Protein AF-A0A660RTI9-F1 (afdb_monomer)

Sequence (142 aa):
MNNSKIAIIDGGRLEVNRAFLPLLESNGLATFKALMSHPGHAVAKCAIKERNTVRLDLETESGEKRAFFLKRYTLPKIRERLKAYLRLRRPAPGARQEWHAMWIFLQLGLPGPVPVAWGQDGESSLVLSEGVSHVMRLSEWA

Nearest PDB structures (foldseek):
  4f99-assembly1_A  TM=5.550E-01  e=6.834E-02  Homo sapiens
  4f9a-assembly1_A  TM=5.330E-01  e=8.644E-02  Homo sapiens
  4f9b-assembly1_A  TM=5.767E-01  e=1.749E-01  Homo sapiens
  9c1r-assembly1_A  TM=5.008E-01  e=5.337E-01  Homo sapiens
  9bhj-assembly1_A  TM=4.133E-01  e=1.855E-01  Homo sapiens

Secondary structure (DSSP, 8-state):
--GGGEEEEGGGTEEEEGGGHHHHHHTT--SHHHHHH---SEEEEEEETTEEEEEEEEEPTTS-EEEEEEEEEEPPPHHHHHHHHHTTPPPPPPHHHHHHHHHHHHHTT---PEEEEEEEETTEEEEEEEPPTT---GGG--

Solvent-accessible surface area (backbone atoms only — not comparable to full-atom values): 8158 Å² total; per-residue (Å²): 135,70,68,91,50,50,39,74,37,66,93,70,30,24,42,28,26,51,92,46,44,66,53,27,49,77,69,64,43,65,35,58,65,45,57,71,67,53,84,59,81,43,74,78,44,75,86,44,102,43,36,42,32,32,35,38,74,47,66,43,98,86,69,49,74,44,52,27,41,38,39,38,38,41,63,70,58,71,71,55,49,53,51,30,56,77,62,75,43,78,76,78,87,55,42,65,60,55,49,51,48,27,49,51,31,59,74,70,72,44,94,68,53,46,62,37,34,36,32,49,58,93,65,34,30,28,27,32,27,41,53,72,91,88,65,82,52,74,93,72,60,126

Structure (mmCIF, N/CA/C/O backbone):
data_AF-A0A660RTI9-F1
#
_entry.id   AF-A0A660RTI9-F1
#
loop_
_atom_site.group_PDB
_atom_site.id
_atom_site.type_symbol
_atom_site.label_atom_id
_atom_site.label_alt_id
_atom_site.label_comp_id
_atom_site.label_asym_id
_atom_site.label_entity_id
_atom_site.label_seq_id
_atom_site.pdbx_PDB_ins_code
_atom_site.Cartn_x
_atom_site.Cartn_y
_atom_site.Cartn_z
_atom_site.occupancy
_atom_site.B_iso_or_equiv
_atom_site.auth_seq_id
_atom_site.auth_comp_id
_atom_site.auth_asym_id
_atom_site.auth_atom_id
_atom_site.pdbx_PDB_model_num
ATOM 1 N N . MET A 1 1 ? -12.437 -8.808 -9.231 1.00 56.12 1 MET A N 1
ATOM 2 C CA . MET A 1 1 ? -11.193 -9.035 -8.458 1.00 56.12 1 MET A CA 1
ATOM 3 C C . MET A 1 1 ? -10.953 -10.529 -8.370 1.00 56.12 1 MET A C 1
ATOM 5 O O . MET A 1 1 ? -11.891 -11.252 -8.068 1.00 56.12 1 MET A O 1
ATOM 9 N N . ASN A 1 2 ? -9.745 -10.995 -8.688 1.00 57.62 2 ASN A N 1
ATOM 10 C CA . ASN A 1 2 ? -9.424 -12.419 -8.616 1.00 57.62 2 ASN A CA 1
ATOM 11 C C . ASN A 1 2 ? -8.855 -12.717 -7.217 1.00 57.62 2 ASN A C 1
ATOM 13 O O . ASN A 1 2 ? -7.698 -12.388 -6.955 1.00 57.62 2 ASN A O 1
ATOM 17 N N . ASN A 1 3 ? -9.662 -13.282 -6.3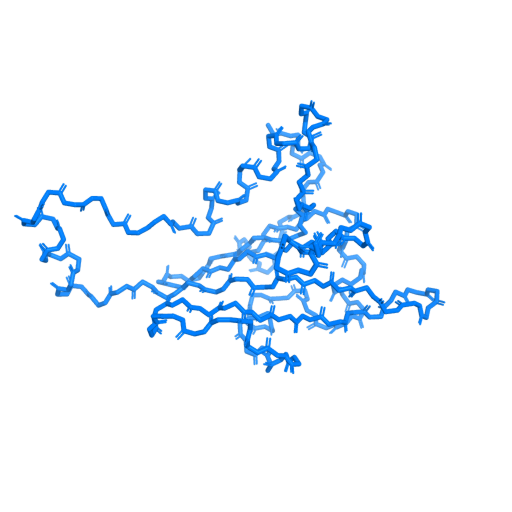10 1.00 64.31 3 ASN A N 1
ATOM 18 C CA . ASN A 1 3 ? -9.273 -13.495 -4.903 1.00 64.31 3 ASN A CA 1
ATOM 19 C C . ASN A 1 3 ? -7.996 -14.335 -4.742 1.00 64.31 3 ASN A C 1
ATOM 21 O O . ASN A 1 3 ? -7.277 -14.178 -3.762 1.00 64.31 3 ASN A O 1
ATOM 25 N N . SER A 1 4 ? -7.654 -15.167 -5.727 1.00 75.00 4 SER A N 1
ATOM 26 C CA . SER A 1 4 ? -6.436 -15.984 -5.720 1.00 75.00 4 SER A CA 1
ATOM 27 C C . SER A 1 4 ? -5.136 -15.174 -5.756 1.00 75.00 4 SER A C 1
ATOM 29 O O . SER A 1 4 ? -4.083 -15.724 -5.457 1.00 75.00 4 SER A O 1
ATOM 31 N N . LYS A 1 5 ? -5.183 -13.885 -6.124 1.00 85.19 5 LYS A N 1
ATOM 32 C CA . LYS A 1 5 ? -4.009 -12.992 -6.166 1.00 85.19 5 LYS A CA 1
ATOM 33 C C . LYS A 1 5 ? -3.841 -12.147 -4.900 1.00 85.19 5 LYS A C 1
ATOM 35 O O . LYS A 1 5 ? -2.831 -11.462 -4.768 1.00 85.19 5 LYS A O 1
ATOM 40 N N . ILE A 1 6 ? -4.798 -12.200 -3.973 1.00 90.12 6 ILE A N 1
ATOM 41 C CA . ILE A 1 6 ? -4.788 -11.412 -2.738 1.00 90.12 6 ILE A CA 1
ATOM 42 C C . ILE A 1 6 ? -4.551 -12.357 -1.551 1.00 90.12 6 ILE A C 1
ATOM 44 O O . ILE A 1 6 ? -5.129 -13.444 -1.465 1.00 90.12 6 ILE A O 1
ATOM 48 N N . ALA A 1 7 ? -3.637 -11.985 -0.663 1.00 91.12 7 ALA A N 1
ATOM 49 C CA . ALA A 1 7 ? -3.449 -12.588 0.649 1.00 91.12 7 ALA A CA 1
ATOM 50 C C . ALA A 1 7 ? -4.051 -11.657 1.699 1.00 91.12 7 ALA A C 1
ATOM 52 O O . ALA A 1 7 ? -3.822 -10.452 1.662 1.00 91.12 7 ALA A O 1
ATOM 53 N N . ILE A 1 8 ? -4.815 -12.221 2.626 1.00 92.06 8 ILE A N 1
ATOM 54 C CA . ILE A 1 8 ? -5.352 -11.492 3.772 1.00 92.06 8 ILE A CA 1
ATOM 55 C C . ILE A 1 8 ? -4.490 -11.877 4.971 1.00 92.06 8 ILE A C 1
ATOM 57 O O . ILE A 1 8 ? -4.407 -13.057 5.305 1.00 92.06 8 ILE A O 1
ATOM 61 N N . ILE A 1 9 ? -3.835 -10.896 5.585 1.00 92.12 9 ILE A N 1
ATOM 62 C CA . ILE A 1 9 ? -2.900 -11.090 6.698 1.00 92.12 9 ILE A CA 1
ATOM 63 C C . ILE A 1 9 ? -3.226 -10.138 7.857 1.00 92.12 9 ILE A C 1
ATOM 65 O O . ILE A 1 9 ? -4.203 -9.386 7.809 1.00 92.12 9 ILE A O 1
ATOM 69 N N . ASP A 1 10 ? -2.435 -10.210 8.932 1.00 90.31 10 ASP A N 1
ATOM 70 C CA . ASP A 1 10 ? -2.578 -9.363 10.126 1.00 90.31 10 ASP A CA 1
ATOM 71 C C . ASP A 1 10 ? -4.001 -9.394 10.727 1.00 90.31 10 ASP A C 1
ATOM 73 O O . ASP A 1 10 ? -4.588 -8.370 11.076 1.00 90.31 10 ASP A O 1
ATOM 77 N N . GLY A 1 11 ? -4.603 -10.588 10.782 1.00 87.38 11 GLY A N 1
ATOM 78 C CA . GLY A 1 11 ? -5.950 -10.788 11.329 1.00 87.38 11 GLY A CA 1
ATOM 79 C C . GLY A 1 11 ? -7.076 -10.162 10.498 1.00 87.38 11 GLY A C 1
ATOM 80 O O . GLY A 1 11 ? -8.127 -9.848 11.048 1.00 87.38 11 GLY A O 1
ATOM 81 N N . GLY A 1 12 ? -6.867 -9.944 9.194 1.00 88.31 12 GLY A N 1
ATOM 82 C CA . GLY A 1 12 ? -7.867 -9.332 8.310 1.00 88.31 12 GLY A CA 1
ATOM 83 C C . GLY A 1 12 ? -7.726 -7.821 8.143 1.00 88.31 12 GLY A C 1
ATOM 84 O O . GLY A 1 12 ? -8.494 -7.221 7.395 1.00 88.31 12 GLY A O 1
ATOM 85 N N . ARG A 1 13 ? -6.741 -7.201 8.803 1.00 89.94 13 ARG A N 1
ATOM 86 C CA . ARG A 1 13 ? -6.478 -5.757 8.708 1.00 89.94 13 ARG A CA 1
ATOM 87 C C . ARG A 1 13 ? -5.714 -5.355 7.453 1.00 89.94 13 ARG A C 1
ATOM 89 O O . ARG A 1 13 ? -5.671 -4.167 7.131 1.00 89.94 13 ARG A O 1
ATOM 96 N N . LEU A 1 14 ? -5.088 -6.314 6.769 1.00 92.06 14 LEU A N 1
ATOM 97 C CA . LEU A 1 14 ? -4.234 -6.057 5.618 1.00 92.06 14 LEU A CA 1
ATOM 98 C C . LEU A 1 14 ? -4.532 -7.048 4.486 1.00 92.06 14 LEU A C 1
ATOM 100 O O . LEU A 1 14 ? -4.443 -8.262 4.656 1.00 92.06 14 LEU A O 1
ATOM 104 N N . GLU A 1 15 ? -4.863 -6.515 3.316 1.00 93.44 15 GLU A N 1
ATOM 105 C CA . GLU A 1 15 ? -4.919 -7.227 2.045 1.00 93.44 15 GLU A CA 1
ATOM 106 C C . GLU A 1 15 ? -3.651 -6.916 1.250 1.00 93.44 15 GLU A C 1
ATOM 108 O O . GLU A 1 15 ? -3.325 -5.757 0.999 1.00 93.44 15 GLU A O 1
ATOM 113 N N . VAL A 1 16 ? -2.934 -7.944 0.822 1.00 92.69 16 VAL A N 1
ATOM 114 C CA . VAL A 1 16 ? -1.659 -7.824 0.116 1.00 92.69 16 VAL A CA 1
ATOM 115 C C . VAL A 1 16 ? -1.756 -8.542 -1.218 1.00 92.69 16 VAL A C 1
ATOM 117 O O . VAL A 1 16 ? -2.310 -9.635 -1.320 1.00 92.69 16 VAL A O 1
ATOM 120 N N . ASN A 1 17 ? -1.203 -7.949 -2.268 1.00 91.81 17 ASN A N 1
ATOM 121 C CA . ASN A 1 17 ? -0.974 -8.652 -3.518 1.00 91.81 17 ASN A CA 1
ATOM 122 C C . ASN A 1 17 ? 0.087 -9.734 -3.276 1.00 91.81 17 ASN A C 1
ATOM 124 O O . ASN A 1 17 ? 1.227 -9.417 -2.944 1.00 91.81 17 ASN A O 1
ATOM 128 N N . ARG A 1 18 ? -0.284 -11.009 -3.450 1.00 90.62 18 ARG A N 1
ATOM 129 C CA . ARG A 1 18 ? 0.553 -12.173 -3.105 1.00 90.62 18 ARG A CA 1
ATOM 130 C C . ARG A 1 18 ? 1.959 -12.110 -3.693 1.00 90.62 18 ARG A C 1
ATOM 132 O O . ARG A 1 18 ? 2.891 -12.564 -3.045 1.00 90.62 18 ARG A O 1
ATOM 139 N N . ALA A 1 19 ? 2.112 -11.520 -4.878 1.00 88.94 19 ALA A N 1
ATOM 140 C CA . ALA A 1 19 ? 3.410 -11.363 -5.531 1.00 88.94 19 ALA A CA 1
ATOM 141 C C . ALA A 1 19 ? 4.405 -10.506 -4.723 1.00 88.94 19 ALA A C 1
ATOM 143 O O . ALA A 1 19 ? 5.609 -10.683 -4.852 1.00 88.94 19 ALA A O 1
ATOM 144 N N . PHE A 1 20 ? 3.908 -9.598 -3.881 1.00 89.25 20 PHE A N 1
ATOM 145 C CA . PHE A 1 20 ? 4.712 -8.691 -3.061 1.00 89.25 20 PHE A CA 1
ATOM 146 C C . PHE A 1 20 ? 4.744 -9.085 -1.582 1.00 89.25 20 PHE A C 1
ATOM 148 O O . PHE A 1 20 ? 5.384 -8.399 -0.789 1.00 89.25 20 PHE A O 1
ATOM 155 N N . LEU A 1 21 ? 4.067 -10.169 -1.189 1.00 90.00 21 LEU A N 1
ATOM 156 C CA . LEU A 1 21 ? 4.068 -10.617 0.202 1.00 90.00 21 LEU A CA 1
ATOM 157 C C . LEU A 1 21 ? 5.488 -10.945 0.709 1.00 90.00 21 LEU A C 1
ATOM 159 O O . LEU A 1 21 ? 5.850 -10.379 1.739 1.00 90.00 21 LEU A O 1
ATOM 163 N N . PRO A 1 22 ? 6.329 -11.712 -0.021 1.00 90.44 22 PRO A N 1
ATOM 164 C CA . PRO A 1 22 ? 7.696 -11.996 0.429 1.00 90.44 22 PRO A CA 1
ATOM 165 C C . PRO A 1 22 ? 8.538 -10.726 0.607 1.00 90.44 22 PRO A C 1
ATOM 167 O O . PRO A 1 22 ? 9.286 -10.601 1.571 1.00 90.44 22 PRO A O 1
ATOM 170 N N . LEU A 1 23 ? 8.358 -9.740 -0.281 1.00 89.50 23 LEU A N 1
ATOM 171 C CA . LEU A 1 23 ? 9.034 -8.444 -0.198 1.00 89.50 23 LEU A CA 1
ATOM 172 C C . LEU A 1 23 ? 8.629 -7.667 1.065 1.00 89.50 23 LEU A C 1
ATOM 174 O O . LEU A 1 23 ? 9.468 -7.049 1.718 1.00 89.50 23 LEU A O 1
ATOM 178 N N . LEU A 1 24 ? 7.340 -7.671 1.412 1.00 89.00 24 LEU A N 1
ATOM 179 C CA . LEU A 1 24 ? 6.869 -7.010 2.629 1.00 89.00 24 LEU A CA 1
ATOM 180 C C . LEU A 1 24 ? 7.336 -7.742 3.887 1.00 89.00 24 LEU A C 1
ATOM 182 O O . LEU A 1 24 ? 7.653 -7.085 4.875 1.00 89.00 24 LEU A O 1
ATOM 186 N N . GLU A 1 25 ? 7.395 -9.071 3.865 1.00 90.44 25 GLU A N 1
ATOM 187 C CA . GLU A 1 25 ? 7.894 -9.875 4.982 1.00 90.44 25 GLU A CA 1
ATOM 188 C C . GLU A 1 25 ? 9.389 -9.640 5.220 1.00 90.44 25 GLU A C 1
ATOM 190 O O . GLU A 1 25 ? 9.777 -9.340 6.350 1.00 90.44 25 GLU A O 1
ATOM 195 N N . SER A 1 26 ? 10.211 -9.666 4.165 1.00 88.75 26 SER A N 1
ATOM 196 C CA . SER A 1 26 ? 11.661 -9.443 4.263 1.00 88.75 26 SER A CA 1
ATOM 197 C C . SER A 1 26 ? 12.023 -8.041 4.760 1.00 88.75 26 SER A C 1
ATOM 199 O O . SER A 1 26 ? 13.009 -7.870 5.471 1.00 88.75 26 SER A O 1
ATOM 201 N N . ASN A 1 27 ? 11.191 -7.042 4.451 1.00 87.19 27 ASN A N 1
ATOM 202 C CA . ASN A 1 27 ? 11.363 -5.664 4.908 1.00 87.19 27 ASN A CA 1
ATOM 203 C C . ASN A 1 27 ? 10.652 -5.377 6.255 1.00 87.19 27 ASN A C 1
ATOM 205 O O . ASN A 1 27 ? 10.643 -4.235 6.711 1.00 87.19 27 ASN A O 1
ATOM 209 N N . GLY A 1 28 ? 10.027 -6.374 6.902 1.00 88.12 28 GLY A N 1
ATOM 210 C CA . GLY A 1 28 ? 9.329 -6.200 8.187 1.00 88.12 28 GLY A CA 1
ATOM 211 C C . GLY A 1 28 ? 8.045 -5.357 8.111 1.00 88.12 28 GLY A C 1
ATOM 212 O O . GLY A 1 28 ? 7.587 -4.807 9.113 1.00 88.12 28 GLY A O 1
ATOM 213 N N . LEU A 1 29 ? 7.450 -5.244 6.922 1.00 89.62 29 LEU A N 1
ATOM 214 C CA . LEU A 1 29 ? 6.280 -4.418 6.600 1.00 89.62 29 LEU A CA 1
ATOM 215 C C . LEU A 1 29 ? 4.982 -5.221 6.427 1.00 89.62 29 LEU A C 1
ATOM 217 O O . LEU A 1 29 ? 3.965 -4.670 6.011 1.00 89.62 29 LEU A O 1
ATOM 221 N N . ALA A 1 30 ? 4.974 -6.506 6.778 1.00 90.44 30 ALA A N 1
ATOM 222 C CA . ALA A 1 30 ? 3.813 -7.392 6.641 1.00 90.44 30 ALA A CA 1
ATOM 223 C C . ALA A 1 30 ? 2.696 -7.166 7.690 1.00 90.44 30 ALA A C 1
ATOM 225 O O . ALA A 1 30 ? 1.825 -8.015 7.869 1.00 90.44 30 ALA A O 1
ATOM 226 N N . THR A 1 31 ? 2.692 -6.032 8.400 1.00 89.88 31 THR A N 1
ATOM 227 C CA . THR A 1 31 ? 1.640 -5.684 9.373 1.00 89.88 31 THR A CA 1
ATOM 228 C C . THR A 1 31 ? 1.121 -4.274 9.143 1.00 89.88 31 THR A C 1
ATOM 230 O O . THR A 1 31 ? 1.865 -3.375 8.735 1.00 89.88 31 THR A O 1
ATOM 233 N N . PHE A 1 32 ? -0.158 -4.048 9.457 1.00 88.69 32 PHE A N 1
ATOM 234 C CA . PHE A 1 32 ? -0.769 -2.728 9.322 1.00 88.69 32 PHE A CA 1
ATOM 235 C C . PHE A 1 32 ? -0.028 -1.683 10.165 1.00 88.69 32 PHE A C 1
ATOM 237 O O . PHE A 1 32 ? 0.270 -0.583 9.695 1.00 88.69 32 PHE A O 1
ATOM 244 N N . LYS A 1 33 ? 0.333 -2.047 11.402 1.00 87.56 33 LYS A N 1
ATOM 245 C CA . LYS A 1 33 ? 1.063 -1.169 12.322 1.00 87.56 33 LYS A CA 1
ATOM 246 C C . LYS A 1 33 ? 2.443 -0.794 11.782 1.00 87.56 33 LYS A C 1
ATOM 248 O O . LYS A 1 33 ? 2.789 0.384 11.825 1.00 87.56 33 LYS A O 1
ATOM 253 N N . ALA A 1 34 ? 3.205 -1.752 11.245 1.00 87.62 34 ALA A N 1
ATOM 254 C CA . ALA A 1 34 ? 4.515 -1.467 10.660 1.00 87.62 34 ALA A CA 1
ATOM 255 C C . ALA A 1 34 ? 4.396 -0.472 9.498 1.00 87.62 34 ALA A C 1
ATOM 257 O O . ALA A 1 34 ? 5.096 0.539 9.480 1.00 87.62 34 ALA A O 1
ATOM 258 N N . LEU A 1 35 ? 3.438 -0.687 8.591 1.00 86.88 35 LEU A N 1
ATOM 259 C CA . LEU A 1 35 ? 3.184 0.230 7.479 1.00 86.88 35 LEU A CA 1
ATOM 260 C C . LEU A 1 35 ? 2.733 1.615 7.957 1.00 86.88 35 LEU A C 1
ATOM 262 O O . LEU A 1 35 ? 3.216 2.618 7.436 1.00 86.88 35 LEU A O 1
ATOM 266 N N . MET A 1 36 ? 1.851 1.712 8.952 1.00 83.56 36 MET A N 1
ATOM 267 C CA . MET A 1 36 ? 1.387 3.000 9.486 1.00 83.56 36 MET A CA 1
ATOM 268 C C . MET A 1 36 ? 2.475 3.785 10.218 1.00 83.56 36 MET A C 1
ATOM 270 O O . MET A 1 36 ? 2.536 5.007 10.082 1.00 83.56 36 MET A O 1
ATOM 274 N N . SER A 1 37 ? 3.321 3.106 10.991 1.00 83.19 37 SER A N 1
ATOM 275 C CA . SER A 1 37 ? 4.369 3.737 11.796 1.00 83.19 37 SER A CA 1
ATOM 276 C C . SER A 1 37 ? 5.666 3.979 11.028 1.00 83.19 37 SER A C 1
ATOM 278 O O . SER A 1 37 ? 6.532 4.685 11.537 1.00 83.19 37 SER A O 1
ATOM 280 N N . HIS A 1 38 ? 5.814 3.437 9.814 1.00 81.44 38 HIS A N 1
ATOM 281 C CA . HIS A 1 38 ? 7.054 3.576 9.059 1.00 81.44 38 HIS A CA 1
ATOM 282 C C . HIS A 1 38 ? 7.398 5.062 8.814 1.00 81.44 38 HIS A C 1
ATOM 284 O O . HIS A 1 38 ? 6.557 5.804 8.293 1.00 81.44 38 HIS A O 1
ATOM 290 N N . PRO A 1 39 ? 8.608 5.536 9.147 1.00 68.00 39 PRO A N 1
ATOM 291 C CA . PRO A 1 39 ? 8.963 6.944 8.963 1.00 68.00 39 PRO A CA 1
ATOM 292 C C . PRO A 1 39 ? 9.032 7.320 7.474 1.00 68.00 39 PRO A C 1
ATOM 294 O O . PRO A 1 39 ? 8.554 8.380 7.077 1.00 68.00 39 PRO A O 1
ATOM 297 N N . GLY A 1 40 ? 9.532 6.396 6.644 1.00 66.06 40 GLY A N 1
ATOM 298 C CA . GLY A 1 40 ? 9.770 6.588 5.212 1.00 66.06 40 GLY A CA 1
ATOM 299 C C . GLY A 1 40 ? 10.813 7.661 4.907 1.00 66.06 40 GLY A C 1
ATOM 300 O O . GLY A 1 40 ? 11.300 8.342 5.804 1.00 66.06 40 GLY A O 1
ATOM 301 N N . HIS A 1 41 ? 11.185 7.786 3.632 1.00 58.69 41 HIS A N 1
ATOM 302 C CA . HIS A 1 41 ? 12.324 8.624 3.235 1.00 58.69 41 HIS A CA 1
ATOM 303 C C . HIS A 1 41 ? 11.930 10.041 2.805 1.00 58.69 41 HIS A C 1
ATOM 305 O O . HIS A 1 41 ? 12.726 10.964 2.940 1.00 58.69 41 HIS A O 1
ATOM 311 N N . ALA A 1 42 ? 10.703 10.242 2.315 1.00 52.41 42 ALA A N 1
ATOM 312 C CA . ALA A 1 42 ? 10.223 11.561 1.911 1.00 52.41 42 ALA A CA 1
ATOM 313 C C . ALA A 1 42 ? 8.695 11.656 1.999 1.00 52.41 42 ALA A C 1
ATOM 315 O O . ALA A 1 42 ? 7.969 10.840 1.419 1.00 52.41 42 ALA A O 1
ATOM 316 N N . VAL A 1 43 ? 8.203 12.686 2.691 1.00 53.78 43 VAL A N 1
ATOM 317 C CA . VAL A 1 43 ? 6.798 13.102 2.633 1.00 53.78 43 VAL A CA 1
ATOM 318 C C . VAL A 1 43 ? 6.580 13.750 1.269 1.00 53.78 43 VAL A C 1
ATOM 320 O O . VAL A 1 43 ? 6.977 14.888 1.043 1.00 53.78 43 VAL A O 1
ATOM 323 N N . ALA A 1 44 ? 5.967 13.021 0.337 1.00 51.44 44 ALA A N 1
ATOM 324 C CA . ALA A 1 44 ? 5.726 13.523 -1.011 1.00 51.44 44 ALA A CA 1
ATOM 325 C C . ALA A 1 44 ? 4.771 14.728 -0.987 1.00 51.44 44 ALA A C 1
ATOM 327 O O . ALA A 1 44 ? 4.986 15.684 -1.727 1.00 51.44 44 ALA A O 1
ATOM 328 N N . LYS A 1 45 ? 3.735 14.682 -0.129 1.00 49.34 45 LYS A N 1
ATOM 329 C CA . LYS A 1 45 ? 2.786 15.773 0.163 1.00 49.34 45 LYS A CA 1
ATOM 330 C C . LYS A 1 45 ? 2.109 15.541 1.525 1.00 49.34 45 LYS A C 1
ATOM 332 O O . LYS A 1 45 ? 1.420 14.537 1.696 1.00 49.34 45 LYS A O 1
ATOM 337 N N . CYS A 1 46 ? 2.218 16.504 2.441 1.00 53.69 46 CYS A N 1
ATOM 338 C CA . CYS A 1 46 ? 1.341 16.652 3.614 1.00 53.69 46 CYS A CA 1
ATOM 339 C C . CYS A 1 46 ? 0.346 17.787 3.336 1.00 53.69 46 CYS A C 1
ATOM 341 O O . CYS A 1 46 ? 0.401 18.851 3.943 1.00 53.69 46 CYS A O 1
ATOM 343 N N . ALA A 1 47 ? -0.520 17.598 2.337 1.00 45.75 47 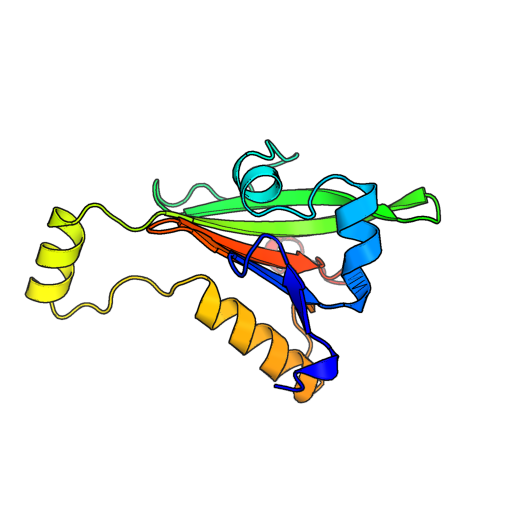ALA A N 1
ATOM 344 C CA . ALA A 1 47 ? -1.454 18.646 1.921 1.00 45.75 47 ALA A CA 1
ATOM 345 C C . ALA A 1 47 ? -2.582 18.881 2.950 1.00 45.75 47 ALA A C 1
ATOM 347 O O . ALA A 1 47 ? -3.166 19.958 2.975 1.00 45.75 47 ALA A O 1
ATOM 348 N N . ILE A 1 48 ? -2.903 17.880 3.785 1.00 53.91 48 ILE A N 1
ATOM 349 C CA . ILE A 1 48 ? -3.972 17.918 4.796 1.00 53.91 48 ILE A CA 1
ATOM 350 C C . ILE A 1 48 ? -3.513 17.077 6.000 1.00 53.91 48 ILE A C 1
ATOM 352 O O . ILE A 1 48 ? -2.931 16.014 5.797 1.00 53.91 48 ILE A O 1
ATOM 356 N N . LYS A 1 49 ? -3.792 17.500 7.247 1.00 55.06 49 LYS A N 1
ATOM 357 C CA . LYS A 1 49 ? -3.442 16.748 8.484 1.00 55.06 49 LYS A CA 1
ATOM 358 C C . LYS A 1 49 ? -3.925 15.287 8.488 1.00 55.06 49 LYS A C 1
ATOM 360 O O . LYS A 1 49 ? -3.383 14.466 9.216 1.00 55.06 49 LYS A O 1
ATOM 365 N N . GLU A 1 50 ? -4.937 14.987 7.685 1.00 61.56 50 GLU A N 1
ATOM 366 C CA . GLU A 1 50 ? -5.658 13.713 7.622 1.00 61.56 50 GLU A CA 1
ATOM 367 C C . GLU A 1 50 ? -5.154 12.780 6.509 1.00 61.56 50 GLU A C 1
ATOM 369 O O . GLU A 1 50 ? -5.613 11.645 6.401 1.00 61.56 50 GLU A O 1
ATOM 374 N N . ARG A 1 51 ? -4.211 13.231 5.666 1.00 68.06 51 ARG A N 1
ATOM 375 C CA . ARG A 1 51 ? -3.659 12.430 4.566 1.00 68.06 51 ARG A CA 1
ATOM 376 C C . ARG A 1 51 ? -2.163 12.662 4.409 1.00 68.06 51 ARG A C 1
ATOM 378 O O . ARG A 1 51 ? -1.729 13.775 4.122 1.00 68.06 51 ARG A O 1
ATOM 385 N N . ASN A 1 52 ? -1.388 11.587 4.496 1.00 72.31 52 ASN A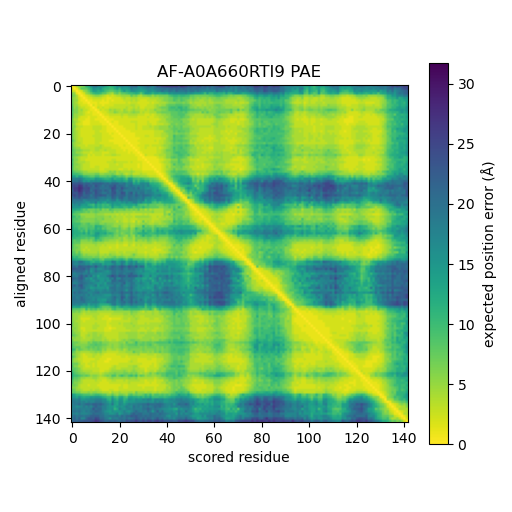 N 1
ATOM 386 C CA . ASN A 1 52 ? 0.058 11.619 4.288 1.00 72.31 52 ASN A CA 1
ATOM 387 C C . ASN A 1 52 ? 0.438 10.648 3.165 1.00 72.31 52 ASN A C 1
ATOM 389 O O . ASN A 1 52 ? -0.010 9.505 3.161 1.00 72.31 52 ASN A O 1
ATOM 393 N N . THR A 1 53 ? 1.238 11.102 2.200 1.00 79.50 53 THR A N 1
ATOM 394 C CA . THR A 1 53 ? 1.852 10.223 1.195 1.00 79.50 53 THR A CA 1
ATOM 395 C C . THR A 1 53 ? 3.352 10.162 1.422 1.00 79.50 53 THR A C 1
ATOM 397 O O . THR A 1 53 ? 4.035 11.182 1.343 1.00 79.50 53 THR A O 1
ATOM 400 N N . VAL A 1 54 ? 3.85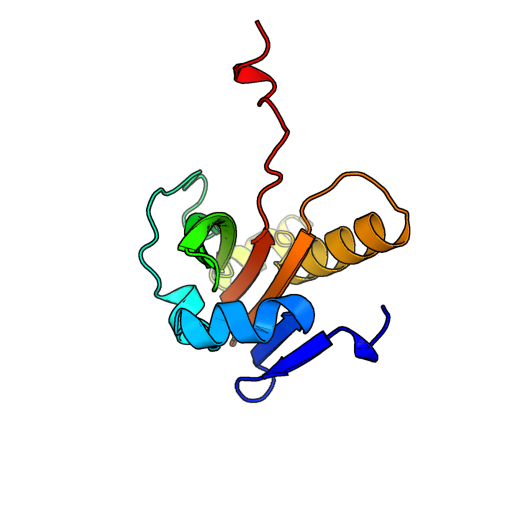5 8.958 1.654 1.00 82.06 54 VAL A N 1
ATOM 401 C CA . VAL A 1 54 ? 5.241 8.658 1.991 1.00 82.06 54 VAL A CA 1
ATOM 402 C C . VAL A 1 54 ? 5.838 7.781 0.897 1.00 82.06 54 VAL A C 1
ATOM 404 O O . VAL A 1 54 ? 5.203 6.826 0.453 1.00 82.06 54 VAL A O 1
ATOM 407 N N . ARG A 1 55 ? 7.060 8.091 0.462 1.00 83.12 55 ARG A N 1
ATOM 408 C CA . ARG A 1 55 ? 7.840 7.198 -0.402 1.00 83.12 55 ARG A CA 1
ATOM 409 C C . ARG A 1 55 ? 8.667 6.230 0.449 1.00 83.12 55 ARG A C 1
ATOM 411 O O . ARG A 1 55 ? 9.348 6.655 1.385 1.00 83.12 55 ARG A O 1
ATOM 418 N N . LEU A 1 56 ? 8.583 4.948 0.117 1.00 83.50 56 LEU A N 1
ATOM 419 C CA . LEU A 1 56 ? 9.361 3.854 0.687 1.00 83.50 56 LEU A CA 1
ATOM 420 C C . LEU A 1 56 ? 10.255 3.305 -0.417 1.00 83.50 56 LEU A C 1
ATOM 422 O O . LEU A 1 56 ? 9.743 2.969 -1.476 1.00 83.50 56 LEU A O 1
ATOM 426 N N . ASP A 1 57 ? 11.555 3.204 -0.195 1.00 84.44 57 ASP A N 1
ATOM 427 C CA . ASP A 1 57 ? 12.430 2.492 -1.121 1.00 84.44 57 ASP A CA 1
ATOM 428 C C . ASP A 1 57 ? 12.716 1.128 -0.478 1.00 84.44 57 ASP A C 1
ATOM 430 O O . ASP A 1 57 ? 13.389 1.066 0.549 1.00 84.44 57 ASP A O 1
ATOM 434 N N . LEU A 1 58 ? 12.109 0.062 -1.011 1.00 83.62 58 LEU A N 1
ATOM 435 C CA . LEU A 1 58 ? 12.248 -1.299 -0.480 1.00 83.62 58 LEU A CA 1
ATOM 436 C C . LEU A 1 58 ? 13.318 -2.050 -1.256 1.00 83.62 58 LEU A C 1
ATOM 438 O O . LEU A 1 58 ? 13.404 -1.931 -2.481 1.00 83.62 58 LEU A O 1
ATOM 442 N N . GLU A 1 59 ? 14.107 -2.838 -0.536 1.00 83.31 59 GLU A N 1
ATOM 443 C CA . GLU A 1 59 ? 15.131 -3.686 -1.129 1.00 83.31 59 GLU A CA 1
ATOM 444 C C . GLU A 1 59 ? 14.510 -5.015 -1.562 1.00 83.31 59 GLU A C 1
ATOM 446 O O . GLU A 1 59 ? 13.805 -5.675 -0.794 1.00 83.31 59 GLU A O 1
ATOM 451 N N . THR A 1 60 ? 14.729 -5.367 -2.826 1.00 81.12 60 THR A N 1
ATOM 452 C CA . THR A 1 60 ? 14.348 -6.666 -3.389 1.00 81.12 60 THR A CA 1
ATOM 453 C C . THR A 1 60 ? 15.390 -7.727 -3.045 1.00 81.12 60 THR A C 1
ATOM 455 O O . THR A 1 60 ? 16.520 -7.400 -2.700 1.00 81.12 60 THR A O 1
ATOM 458 N N . GLU A 1 61 ? 15.047 -9.009 -3.193 1.00 73.62 61 GLU A N 1
ATOM 459 C CA . GLU A 1 61 ? 15.989 -10.121 -2.962 1.00 73.62 61 GLU A CA 1
ATOM 460 C C . GLU A 1 61 ? 17.254 -10.033 -3.838 1.00 73.62 61 GLU A C 1
ATOM 462 O O . GLU A 1 61 ? 18.313 -10.515 -3.450 1.00 73.62 61 GLU A O 1
ATOM 467 N N . SER A 1 62 ? 17.166 -9.361 -4.991 1.00 72.56 62 SER A N 1
ATOM 468 C CA . SER A 1 62 ? 18.293 -9.096 -5.894 1.00 72.56 62 SER A CA 1
ATOM 469 C C . SER A 1 62 ? 19.177 -7.914 -5.462 1.00 72.56 62 SER A C 1
ATOM 471 O O . SER A 1 62 ? 20.119 -7.573 -6.174 1.00 72.56 62 SER A O 1
ATOM 473 N N . GLY A 1 63 ? 18.864 -7.241 -4.349 1.00 74.25 63 GLY A N 1
ATOM 474 C CA . GLY A 1 63 ? 19.563 -6.043 -3.867 1.00 74.25 63 GLY A CA 1
ATOM 475 C C . GLY A 1 63 ? 19.165 -4.740 -4.576 1.00 74.25 63 GLY A C 1
ATOM 476 O O . GLY A 1 63 ? 19.687 -3.671 -4.259 1.00 74.25 63 GLY A O 1
ATOM 477 N N . GLU A 1 64 ? 18.228 -4.783 -5.531 1.00 80.56 64 GLU A N 1
ATOM 478 C CA . GLU A 1 64 ? 17.719 -3.576 -6.188 1.00 80.56 64 GLU A CA 1
ATOM 479 C C . GLU A 1 64 ? 16.716 -2.852 -5.287 1.00 80.56 64 GLU A C 1
ATOM 481 O O . GLU A 1 64 ? 15.801 -3.473 -4.734 1.00 80.56 64 GLU A O 1
ATOM 486 N N . LYS A 1 65 ? 16.837 -1.522 -5.196 1.00 80.38 65 LYS A N 1
ATOM 487 C CA . LYS A 1 65 ? 15.880 -0.674 -4.478 1.00 80.38 65 LYS A CA 1
ATOM 488 C C . LYS A 1 65 ? 14.749 -0.251 -5.402 1.00 80.38 65 LYS A C 1
ATOM 490 O O . LYS A 1 65 ? 14.972 0.462 -6.380 1.00 80.38 65 LYS A O 1
ATOM 495 N N . ARG A 1 66 ? 13.524 -0.645 -5.064 1.00 84.44 66 ARG A N 1
ATOM 496 C CA . ARG A 1 66 ? 12.313 -0.229 -5.777 1.00 84.44 66 ARG A CA 1
ATOM 497 C C . ARG A 1 66 ? 11.541 0.792 -4.963 1.00 84.44 66 ARG A C 1
ATOM 499 O O . ARG A 1 66 ? 11.386 0.654 -3.752 1.00 84.44 66 ARG A O 1
ATOM 506 N N . AL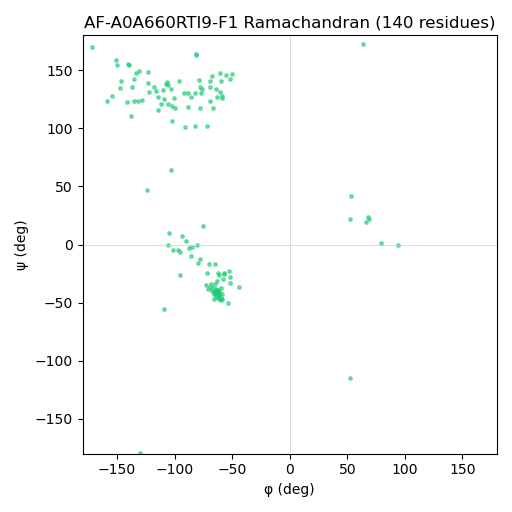A A 1 67 ? 11.050 1.819 -5.646 1.00 83.75 67 ALA A N 1
ATOM 507 C CA . ALA A 1 67 ? 10.261 2.869 -5.027 1.00 83.75 67 ALA A CA 1
ATOM 508 C C . ALA A 1 67 ? 8.802 2.431 -4.894 1.00 83.75 67 ALA A C 1
ATOM 510 O O . ALA A 1 67 ? 8.165 2.042 -5.868 1.00 83.75 67 ALA A O 1
ATOM 511 N N . PHE A 1 68 ? 8.248 2.583 -3.703 1.00 87.50 68 PHE A N 1
ATOM 512 C CA . PHE A 1 68 ? 6.852 2.357 -3.373 1.00 87.50 68 PHE A CA 1
ATOM 513 C C . PHE A 1 68 ? 6.260 3.628 -2.778 1.00 87.50 68 PHE A C 1
ATOM 515 O O . PHE A 1 68 ? 6.929 4.407 -2.096 1.00 87.50 68 PHE A O 1
ATOM 522 N N . PHE A 1 69 ? 4.974 3.842 -3.020 1.00 87.06 69 PHE A N 1
ATOM 523 C CA . PHE A 1 69 ? 4.237 4.977 -2.488 1.00 87.06 69 PHE A CA 1
ATOM 524 C C . PHE A 1 69 ? 3.177 4.482 -1.519 1.00 87.06 69 PHE A C 1
ATOM 526 O O . PHE A 1 69 ? 2.237 3.784 -1.895 1.00 87.06 69 PHE A O 1
ATOM 533 N N . LEU A 1 70 ? 3.335 4.876 -0.261 1.00 87.62 70 LEU A N 1
ATOM 534 C CA . LEU A 1 70 ? 2.404 4.604 0.813 1.00 87.62 70 LEU A CA 1
ATOM 535 C C . LEU A 1 70 ? 1.531 5.830 1.051 1.00 87.62 70 LEU A C 1
ATOM 537 O O . LEU A 1 70 ? 2.012 6.886 1.456 1.00 87.62 70 LEU A O 1
ATOM 541 N N . LYS A 1 71 ? 0.229 5.686 0.845 1.00 86.94 71 LYS A N 1
ATOM 542 C CA . LYS A 1 71 ? -0.761 6.715 1.152 1.00 86.94 71 LYS A CA 1
ATOM 543 C C . LYS A 1 71 ? -1.523 6.311 2.404 1.00 86.94 71 LYS A C 1
ATOM 545 O O . LYS A 1 71 ? -2.167 5.267 2.433 1.00 86.94 71 LYS A O 1
ATOM 550 N N . ARG A 1 72 ? -1.455 7.153 3.428 1.00 85.50 72 ARG A N 1
ATOM 551 C CA . ARG A 1 72 ? -2.139 7.001 4.713 1.00 85.50 72 ARG A CA 1
ATOM 552 C C . ARG A 1 72 ? -3.294 7.981 4.795 1.00 85.50 72 ARG A C 1
ATOM 554 O O . ARG A 1 72 ? -3.155 9.141 4.403 1.00 85.50 72 ARG A O 1
ATOM 561 N N . TYR A 1 73 ? -4.400 7.506 5.340 1.00 80.19 73 TYR A N 1
ATOM 562 C CA . TYR A 1 73 ? -5.625 8.255 5.557 1.00 80.19 73 TYR A CA 1
ATOM 563 C C . TYR A 1 73 ? -6.025 8.069 7.013 1.00 80.19 73 TYR A C 1
ATOM 565 O O . TYR A 1 73 ? -6.222 6.943 7.470 1.00 80.19 73 TYR A O 1
ATOM 573 N N . THR A 1 74 ? -6.186 9.177 7.714 1.00 71.88 74 THR A N 1
ATOM 574 C CA . THR A 1 74 ? -6.813 9.219 9.030 1.00 71.88 74 THR A CA 1
ATOM 575 C C . THR A 1 74 ? -8.156 9.901 8.842 1.00 71.88 74 THR A C 1
ATOM 577 O O . THR A 1 74 ? -8.212 10.986 8.265 1.00 71.88 74 THR A O 1
ATOM 580 N N . LEU A 1 75 ? -9.253 9.269 9.262 1.00 64.38 75 LEU A N 1
ATOM 581 C CA . LEU A 1 75 ? -10.567 9.891 9.127 1.00 64.38 75 LEU A CA 1
ATOM 582 C C . LEU A 1 75 ? -10.615 11.226 9.902 1.00 64.38 75 LEU A C 1
ATOM 584 O O . LEU A 1 75 ? -10.071 11.327 11.006 1.00 64.38 75 LEU A O 1
ATOM 588 N N . PRO A 1 76 ? -11.274 12.256 9.342 1.00 59.81 76 PRO A N 1
ATOM 589 C CA . PRO A 1 76 ? -11.530 13.496 10.054 1.00 59.81 76 PRO A CA 1
ATOM 590 C C . PRO A 1 76 ? -12.381 13.220 11.298 1.00 59.81 76 PRO A C 1
ATOM 592 O O . PRO A 1 76 ? -13.247 12.339 11.299 1.00 59.81 76 PRO A O 1
ATOM 595 N N . LYS A 1 77 ? -12.171 14.010 12.359 1.00 61.56 77 LYS A N 1
ATOM 596 C CA . LYS A 1 77 ? -12.911 13.883 13.628 1.00 61.56 77 LYS A CA 1
ATOM 597 C C . LYS A 1 77 ? -14.425 13.834 13.375 1.00 61.56 77 LYS A C 1
ATOM 599 O O . LYS A 1 77 ? -14.939 14.557 12.525 1.00 61.56 77 LYS A O 1
ATOM 604 N N . ILE A 1 78 ? -15.175 13.089 14.193 1.00 63.31 78 ILE A N 1
ATOM 605 C CA . ILE A 1 78 ? -16.650 12.949 14.114 1.00 63.31 78 ILE A CA 1
ATOM 606 C C . ILE A 1 78 ? -17.400 14.278 13.876 1.00 63.31 78 ILE A C 1
ATOM 608 O O . ILE A 1 78 ? -18.376 14.316 13.126 1.00 63.31 78 ILE A O 1
ATOM 612 N N . ARG A 1 79 ? -16.921 15.387 14.458 1.00 60.59 79 ARG A N 1
ATOM 613 C CA . ARG A 1 79 ? -17.494 16.735 14.272 1.00 60.59 79 ARG A CA 1
ATOM 614 C C . ARG A 1 79 ? -17.386 17.250 12.832 1.00 60.59 79 ARG A C 1
ATOM 616 O O . ARG A 1 79 ? -18.305 17.892 12.335 1.00 60.59 79 ARG A O 1
ATOM 623 N N . GLU A 1 80 ? -16.275 16.974 12.164 1.00 62.69 80 GLU A N 1
ATOM 624 C CA . GLU A 1 80 ? -16.039 17.336 10.764 1.00 62.69 80 GLU A CA 1
ATOM 625 C C . GLU A 1 80 ? -16.873 16.456 9.825 1.00 62.69 80 GLU A C 1
ATOM 627 O O . GLU A 1 80 ? -17.426 16.953 8.846 1.00 62.69 80 GLU A O 1
ATOM 632 N N . ARG A 1 81 ? -17.076 15.179 10.179 1.00 61.81 81 ARG A N 1
ATOM 633 C CA . ARG A 1 81 ? -17.985 14.274 9.459 1.00 61.81 81 ARG A CA 1
ATOM 634 C C . ARG A 1 81 ? -19.432 14.767 9.500 1.00 61.81 81 ARG A C 1
ATOM 636 O O . ARG A 1 81 ? -20.099 14.774 8.468 1.00 61.81 81 ARG A O 1
ATOM 643 N N . LEU A 1 82 ? -19.896 15.234 10.662 1.00 64.62 82 LEU A N 1
ATOM 644 C CA . LEU A 1 82 ? -21.230 15.826 10.796 1.00 64.62 82 LEU A CA 1
ATOM 645 C C . LEU A 1 82 ? -21.356 17.105 9.954 1.00 64.62 82 LEU A C 1
ATOM 647 O O . LEU A 1 82 ? -22.337 17.278 9.239 1.00 64.62 82 LEU A O 1
ATOM 651 N N . LYS A 1 83 ? -20.329 17.967 9.961 1.00 65.56 83 LYS A N 1
ATOM 652 C CA . LYS A 1 83 ? -20.275 19.161 9.101 1.00 65.56 83 LYS A CA 1
ATOM 653 C C . LYS A 1 83 ? -20.274 18.818 7.609 1.00 65.56 83 LYS A C 1
ATOM 655 O O . LYS A 1 83 ? -20.912 19.527 6.840 1.00 65.56 83 LYS A O 1
ATOM 660 N N . ALA A 1 84 ? -19.576 17.766 7.185 1.00 61.72 84 ALA A N 1
ATOM 661 C CA . ALA A 1 84 ? -19.572 17.318 5.792 1.00 61.72 84 ALA A CA 1
ATOM 662 C C . ALA A 1 84 ? -20.955 16.808 5.362 1.00 61.72 84 ALA A C 1
ATOM 664 O O . ALA A 1 84 ? -21.430 17.172 4.287 1.00 61.72 84 ALA A O 1
ATOM 665 N N . TYR A 1 85 ? -21.626 16.060 6.244 1.00 65.56 85 TYR A N 1
ATOM 666 C CA . TYR A 1 85 ? -22.990 15.582 6.028 1.00 65.56 85 TYR A CA 1
ATOM 667 C C . TYR A 1 85 ? -23.991 16.742 5.930 1.00 65.56 85 TYR A C 1
ATOM 669 O O . TYR A 1 85 ? -24.769 16.807 4.983 1.00 65.56 85 TYR A O 1
ATOM 677 N N . LEU A 1 86 ? -23.888 17.726 6.831 1.00 72.25 86 LEU A N 1
ATOM 678 C CA . LEU A 1 86 ? -24.672 18.968 6.787 1.00 72.25 86 LEU A CA 1
ATOM 679 C C . LEU A 1 86 ? -24.395 19.811 5.532 1.00 72.25 86 LEU A C 1
ATOM 681 O O . LEU A 1 86 ? -25.241 20.593 5.116 1.00 72.25 86 LEU A O 1
ATOM 685 N N . ARG A 1 87 ? -23.218 19.658 4.917 1.00 73.19 87 ARG A N 1
ATOM 686 C CA . ARG A 1 87 ? -22.833 20.331 3.668 1.00 73.19 87 ARG A CA 1
ATOM 687 C C . ARG A 1 87 ? -23.124 19.500 2.415 1.00 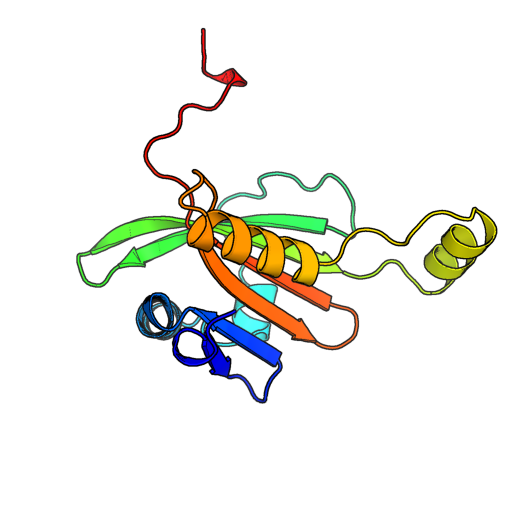73.19 87 ARG A C 1
ATOM 689 O O . ARG A 1 87 ? -22.667 19.895 1.345 1.00 73.19 87 ARG A O 1
ATOM 696 N N . LEU A 1 88 ? -23.811 18.354 2.531 1.00 68.31 88 LEU A N 1
ATOM 697 C CA . LEU A 1 88 ? -24.073 17.414 1.425 1.00 68.31 88 LEU A CA 1
ATOM 698 C C . LEU A 1 88 ? -22.801 16.999 0.657 1.00 68.31 88 LEU A C 1
ATOM 700 O O . LEU A 1 88 ? -22.856 16.566 -0.494 1.00 68.31 88 LEU A O 1
ATOM 704 N N . ARG A 1 89 ? -21.624 17.122 1.283 1.00 59.19 89 ARG A N 1
ATOM 705 C CA . ARG A 1 89 ? -20.351 16.736 0.673 1.00 59.19 89 ARG A CA 1
ATOM 706 C C . ARG A 1 89 ? -20.051 15.295 1.043 1.00 59.19 89 ARG A C 1
ATOM 708 O O . ARG A 1 89 ? -20.079 14.930 2.217 1.00 59.19 89 ARG A O 1
ATOM 715 N N . ARG A 1 90 ? -19.723 14.476 0.039 1.00 56.41 90 ARG A N 1
ATOM 716 C CA . ARG A 1 90 ? -19.262 13.106 0.281 1.00 56.41 90 ARG A CA 1
ATOM 717 C C . ARG A 1 90 ? -17.976 13.154 1.119 1.00 56.41 90 ARG A C 1
ATOM 719 O O . ARG A 1 90 ? -17.079 13.927 0.772 1.00 56.41 90 ARG A O 1
ATOM 726 N N . PRO A 1 91 ? -17.878 12.371 2.209 1.00 57.38 91 PRO A N 1
ATOM 727 C CA . PRO A 1 91 ? -16.632 12.250 2.953 1.00 57.38 91 PRO A CA 1
ATOM 728 C C . PRO A 1 91 ? -15.509 11.803 2.010 1.00 57.38 91 PRO A C 1
ATOM 730 O O . PRO A 1 91 ? -15.761 11.092 1.034 1.00 57.38 91 PRO A O 1
ATOM 733 N N . ALA A 1 92 ? -14.294 12.290 2.274 1.00 57.41 92 ALA A N 1
ATOM 734 C CA . ALA A 1 92 ? -13.149 12.127 1.386 1.00 57.41 92 ALA A CA 1
ATOM 735 C C . ALA A 1 92 ? -12.934 10.652 0.989 1.00 57.41 92 ALA A C 1
ATOM 737 O O . ALA A 1 92 ? -13.141 9.759 1.817 1.00 57.41 92 ALA A O 1
ATOM 738 N N . PRO A 1 93 ? -12.530 10.392 -0.267 1.00 60.06 93 PRO A N 1
ATOM 739 C CA . PRO A 1 93 ? -12.360 9.040 -0.773 1.00 60.06 93 PRO A CA 1
ATOM 740 C C . PRO A 1 93 ? -11.334 8.266 0.065 1.00 60.06 93 PRO A C 1
ATOM 742 O O . PRO A 1 93 ? -10.221 8.739 0.299 1.00 60.06 93 PRO A O 1
ATOM 745 N N . GLY A 1 94 ? -11.738 7.092 0.554 1.00 67.19 94 GLY A N 1
ATOM 746 C CA . GLY A 1 94 ? -10.906 6.232 1.395 1.00 67.19 94 GLY A CA 1
ATOM 747 C C . GLY A 1 94 ? -9.921 5.390 0.582 1.00 67.19 94 GLY A C 1
ATOM 748 O O . GLY A 1 94 ? -10.120 5.153 -0.611 1.00 67.19 94 GLY A O 1
ATOM 749 N N . ALA A 1 95 ? -8.897 4.853 1.254 1.00 80.81 95 ALA A N 1
ATOM 750 C CA . ALA A 1 95 ? -7.851 4.017 0.653 1.00 80.81 95 ALA A CA 1
ATOM 751 C C . ALA A 1 95 ? -8.391 2.832 -0.180 1.00 80.81 95 ALA A C 1
ATOM 753 O O . ALA A 1 95 ? -7.766 2.407 -1.152 1.00 80.81 95 ALA A O 1
ATOM 754 N N . ARG A 1 96 ? -9.583 2.325 0.164 1.00 84.81 96 ARG A N 1
ATOM 755 C CA . ARG A 1 96 ? -10.230 1.188 -0.509 1.00 84.81 96 ARG A CA 1
ATOM 756 C C . ARG A 1 96 ? -10.612 1.475 -1.964 1.00 84.81 96 ARG A C 1
ATOM 758 O O . ARG A 1 96 ? -10.561 0.580 -2.800 1.00 84.81 96 ARG A O 1
ATOM 765 N N . GLN A 1 97 ? -10.996 2.711 -2.278 1.00 83.81 97 GLN A N 1
ATOM 766 C CA . GLN A 1 97 ? -11.357 3.091 -3.648 1.00 83.81 97 GLN A CA 1
ATOM 767 C C . GLN A 1 97 ? -10.117 3.134 -4.542 1.00 83.81 97 GLN A C 1
ATOM 769 O O . GLN A 1 97 ? -10.172 2.666 -5.675 1.00 83.81 97 GLN A O 1
ATOM 774 N N . GLU A 1 98 ? -8.987 3.618 -4.014 1.00 87.06 98 GLU A N 1
ATOM 775 C CA . GLU A 1 98 ? -7.709 3.588 -4.731 1.00 87.06 98 GLU A CA 1
ATOM 776 C C . GLU A 1 98 ? -7.228 2.146 -4.949 1.00 87.06 98 GLU A C 1
ATOM 778 O O . GLU A 1 98 ? -6.839 1.806 -6.063 1.00 87.06 98 GLU A O 1
ATOM 783 N N . TRP A 1 99 ? -7.339 1.275 -3.937 1.00 89.00 99 TRP A N 1
ATOM 784 C CA . TRP A 1 99 ? -7.055 -0.160 -4.076 1.00 89.00 99 TRP A CA 1
ATOM 785 C C . TRP A 1 99 ? -7.849 -0.795 -5.221 1.00 89.00 99 TRP A C 1
ATOM 787 O O . TRP A 1 99 ? -7.278 -1.439 -6.100 1.00 89.00 99 TRP A O 1
ATOM 797 N N . HIS A 1 100 ? -9.162 -0.561 -5.255 1.00 88.06 100 HIS A N 1
ATOM 798 C CA . HIS A 1 100 ? -10.023 -1.104 -6.299 1.00 88.06 100 HIS A CA 1
ATOM 799 C C . HIS A 1 100 ? -9.694 -0.535 -7.687 1.00 88.06 100 HIS A C 1
ATOM 801 O O . HIS A 1 100 ? -9.626 -1.290 -8.656 1.00 88.06 100 HIS A O 1
ATOM 807 N N . ALA A 1 101 ? -9.433 0.772 -7.784 1.00 86.88 101 ALA A N 1
ATOM 808 C CA . ALA A 1 101 ? -9.068 1.422 -9.039 1.00 86.88 101 ALA A CA 1
ATOM 809 C C . ALA A 1 101 ? -7.768 0.851 -9.626 1.00 86.88 101 ALA A C 1
ATOM 811 O O . ALA A 1 101 ? -7.725 0.545 -10.813 1.00 86.88 101 ALA A O 1
ATOM 812 N N . MET A 1 102 ? -6.738 0.630 -8.802 1.00 87.81 102 MET A N 1
ATOM 813 C CA . MET A 1 102 ? -5.478 0.028 -9.257 1.00 87.81 102 MET A CA 1
ATOM 814 C C . MET A 1 102 ? -5.677 -1.386 -9.806 1.00 87.81 102 MET A C 1
ATOM 816 O O . MET A 1 102 ? -5.129 -1.727 -10.852 1.00 87.81 102 MET A O 1
ATOM 820 N N . TRP A 1 103 ? -6.508 -2.199 -9.146 1.00 88.06 103 TRP A N 1
ATOM 821 C CA . TRP A 1 103 ? -6.855 -3.522 -9.663 1.00 88.06 103 TRP A CA 1
ATOM 822 C C . TRP A 1 103 ? -7.608 -3.452 -10.989 1.00 88.06 103 TRP A C 1
ATOM 824 O O . TRP A 1 103 ? -7.305 -4.241 -11.878 1.00 88.06 103 TRP A O 1
ATOM 834 N N . ILE A 1 104 ? -8.549 -2.517 -11.149 1.00 87.88 104 ILE A N 1
ATOM 835 C CA . ILE A 1 104 ? -9.259 -2.317 -12.420 1.00 87.88 104 ILE A CA 1
ATOM 836 C C . ILE A 1 104 ? -8.275 -1.935 -13.530 1.00 87.88 104 ILE A C 1
ATOM 838 O O . ILE A 1 104 ? -8.312 -2.534 -14.599 1.00 87.88 104 ILE A O 1
ATOM 842 N N . PHE A 1 105 ? -7.372 -0.986 -13.277 1.00 86.38 105 PHE A N 1
ATOM 843 C CA . PHE A 1 105 ? -6.373 -0.556 -14.261 1.00 86.38 105 PHE A CA 1
ATOM 844 C C . PHE A 1 105 ? -5.494 -1.729 -14.695 1.00 86.38 105 PHE A C 1
ATOM 846 O O . PHE A 1 105 ? -5.348 -1.976 -15.890 1.00 86.38 105 PHE A O 1
ATOM 853 N N . LEU A 1 106 ? -5.005 -2.509 -13.727 1.00 85.62 106 LEU A N 1
ATOM 854 C CA . LEU A 1 106 ? -4.204 -3.698 -13.994 1.00 85.62 106 LEU A CA 1
ATOM 855 C C . LEU A 1 106 ? -4.981 -4.754 -14.798 1.00 85.62 106 LEU A C 1
ATOM 857 O O . LEU A 1 106 ? -4.421 -5.377 -15.694 1.00 85.62 106 LEU A O 1
ATOM 861 N N . GLN A 1 107 ? -6.268 -4.960 -14.499 1.00 85.44 107 GLN A N 1
ATOM 862 C CA . GLN A 1 107 ? -7.122 -5.903 -15.230 1.00 85.44 107 GLN A CA 1
ATOM 863 C C . GLN A 1 107 ? -7.412 -5.458 -16.666 1.00 85.44 107 GLN A C 1
ATOM 865 O O . GLN A 1 107 ? -7.529 -6.306 -17.545 1.00 85.44 107 GLN A O 1
ATOM 870 N N . LEU A 1 108 ? -7.522 -4.150 -16.898 1.00 86.19 108 LEU A N 1
ATOM 871 C CA . LEU A 1 108 ? -7.746 -3.564 -18.218 1.00 86.19 108 LEU A CA 1
ATOM 872 C C . LEU A 1 108 ? -6.446 -3.363 -19.015 1.00 86.19 108 LEU A C 1
ATOM 874 O O . LEU A 1 108 ? -6.503 -2.889 -20.145 1.00 86.19 108 LEU A O 1
ATOM 878 N N . GLY A 1 109 ? -5.284 -3.693 -18.439 1.00 82.44 109 GLY A N 1
ATOM 879 C CA . GLY A 1 109 ? -3.979 -3.459 -19.065 1.00 82.44 109 GLY A CA 1
ATOM 880 C C . GLY A 1 109 ? -3.633 -1.975 -19.221 1.00 82.44 109 GLY A C 1
ATOM 881 O O . GLY A 1 109 ? -2.783 -1.626 -20.037 1.00 82.44 109 GLY A O 1
ATOM 882 N N . LEU A 1 110 ? -4.296 -1.093 -18.467 1.00 81.94 110 LEU A N 1
ATOM 883 C CA . LEU A 1 110 ? -4.032 0.340 -18.502 1.00 81.94 110 LEU A CA 1
ATOM 884 C C . LEU A 1 110 ? -2.783 0.669 -17.675 1.00 81.94 110 LEU A C 1
ATOM 886 O O . LEU A 1 110 ? -2.600 0.106 -16.591 1.00 81.94 110 LEU A O 1
ATOM 890 N N . PRO A 1 111 ? -1.944 1.615 -18.133 1.00 78.38 111 PRO A N 1
ATOM 891 C CA . PRO A 1 111 ? -0.794 2.058 -17.362 1.00 78.38 111 PRO A CA 1
ATOM 892 C C . PRO A 1 111 ? -1.264 2.720 -16.062 1.00 78.38 111 PRO A C 1
ATOM 894 O O . PRO A 1 111 ? -2.087 3.638 -16.063 1.00 78.38 111 PRO A O 1
ATOM 897 N N . GLY A 1 112 ? -0.738 2.253 -14.934 1.00 79.88 112 GLY A N 1
ATOM 898 C CA . GLY A 1 112 ? -1.102 2.751 -13.616 1.00 79.88 112 GLY A CA 1
ATOM 899 C C . GLY A 1 112 ? -0.212 2.180 -12.513 1.00 79.88 112 GLY A C 1
ATOM 900 O O . GLY A 1 112 ? 0.577 1.269 -12.762 1.00 79.88 112 GLY A O 1
ATOM 901 N N . PRO A 1 113 ? -0.317 2.723 -11.289 1.00 82.81 113 PRO A N 1
ATOM 902 C CA . PRO A 1 113 ? 0.415 2.205 -10.142 1.00 82.81 113 PRO A CA 1
ATOM 903 C C . PRO A 1 113 ? -0.041 0.778 -9.813 1.00 82.81 113 PRO A C 1
ATOM 905 O O . PRO A 1 113 ? -1.241 0.495 -9.761 1.00 82.81 113 PRO A O 1
ATOM 908 N N . VAL A 1 114 ? 0.920 -0.118 -9.583 1.00 87.81 114 VAL A N 1
ATOM 909 C CA . VAL A 1 114 ? 0.634 -1.532 -9.310 1.00 87.81 114 VAL A CA 1
ATOM 910 C C . VAL A 1 114 ? 0.151 -1.677 -7.862 1.00 87.81 114 VAL A C 1
ATOM 912 O O . VAL A 1 114 ? 0.807 -1.160 -6.950 1.00 87.81 114 VAL A O 1
ATOM 915 N N . PRO A 1 115 ? -0.979 -2.366 -7.611 1.00 90.81 115 PRO A N 1
ATOM 916 C CA . PRO A 1 115 ? -1.484 -2.573 -6.260 1.00 90.81 115 PRO A CA 1
ATOM 917 C C . PRO A 1 115 ? -0.562 -3.520 -5.483 1.00 90.81 115 PRO A C 1
ATOM 919 O O . PRO A 1 115 ? -0.349 -4.661 -5.900 1.00 90.81 115 PRO A O 1
ATOM 922 N N . VAL A 1 116 ? -0.056 -3.062 -4.334 1.00 91.88 116 VAL A N 1
ATOM 923 C CA . VAL A 1 116 ? 0.837 -3.849 -3.465 1.00 91.88 116 VAL A CA 1
ATOM 924 C C . VAL A 1 116 ? 0.125 -4.263 -2.187 1.00 91.88 116 VAL A C 1
ATOM 926 O O . VAL A 1 116 ? 0.029 -5.454 -1.912 1.00 91.88 116 VAL A O 1
ATOM 929 N N . ALA A 1 117 ? -0.423 -3.311 -1.430 1.00 92.75 117 ALA A N 1
ATOM 930 C CA . ALA A 1 117 ? -1.189 -3.619 -0.226 1.00 92.75 117 ALA A CA 1
ATOM 931 C C . ALA A 1 117 ? -2.272 -2.575 0.060 1.00 92.75 117 ALA A C 1
ATOM 933 O O . ALA A 1 117 ? -2.154 -1.407 -0.302 1.00 92.75 117 ALA A O 1
ATOM 934 N N . TRP A 1 118 ? -3.315 -2.985 0.763 1.00 92.56 118 TRP A N 1
ATOM 935 C CA . TRP A 1 118 ? -4.339 -2.128 1.339 1.00 92.56 118 TRP A CA 1
ATOM 936 C C 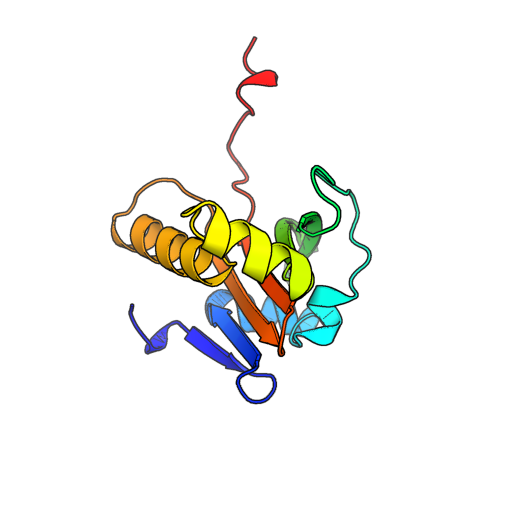. TRP A 1 118 ? -4.617 -2.586 2.761 1.00 92.56 118 TRP A C 1
ATOM 938 O O . TRP A 1 118 ? -4.633 -3.781 3.029 1.00 92.56 118 TRP A O 1
ATOM 948 N N . GLY A 1 119 ? -4.860 -1.652 3.674 1.00 90.69 119 GLY A N 1
ATOM 949 C CA . GLY A 1 119 ? -5.235 -2.013 5.031 1.00 90.69 119 GLY A CA 1
ATOM 950 C C . GLY A 1 119 ? -6.118 -0.987 5.704 1.00 90.69 119 GLY A C 1
ATOM 951 O O . GLY A 1 119 ? -6.142 0.192 5.332 1.00 90.69 119 GLY A O 1
ATOM 952 N N . GLN A 1 120 ? -6.835 -1.447 6.719 1.00 89.12 120 GLN A N 1
ATOM 953 C CA . GLN A 1 120 ? -7.694 -0.615 7.540 1.00 89.12 120 GLN A CA 1
ATOM 954 C C . GLN A 1 120 ? -7.720 -1.137 8.975 1.00 89.12 120 GLN A C 1
ATOM 956 O O . GLN A 1 120 ? -7.911 -2.327 9.211 1.00 89.12 120 GLN A O 1
ATOM 961 N N . ASP A 1 121 ? -7.586 -0.213 9.922 1.00 86.31 121 ASP A N 1
ATOM 962 C CA . ASP A 1 121 ? -7.783 -0.461 11.345 1.00 86.31 121 ASP A CA 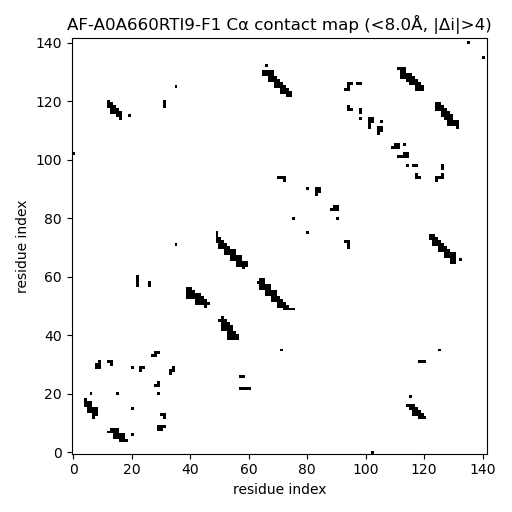1
ATOM 963 C C . ASP A 1 121 ? -8.560 0.713 11.953 1.00 86.31 121 ASP A C 1
ATOM 965 O O . ASP A 1 121 ? -8.084 1.854 11.996 1.00 86.31 121 ASP A O 1
ATOM 969 N N . GLY A 1 122 ? -9.809 0.446 12.342 1.00 82.12 122 GLY A N 1
ATOM 970 C CA . GLY A 1 122 ? -10.748 1.453 12.832 1.00 82.12 122 GLY A CA 1
ATOM 971 C C . GLY A 1 122 ? -10.895 2.653 11.887 1.00 82.12 122 GLY A C 1
ATOM 972 O O . GLY A 1 122 ? -11.393 2.536 10.763 1.00 82.12 122 GLY A O 1
ATOM 973 N N . GLU A 1 123 ? -10.469 3.822 12.371 1.00 77.06 123 GLU A N 1
ATOM 974 C CA . GLU A 1 123 ? -10.549 5.107 11.664 1.00 77.06 123 GLU A CA 1
ATOM 975 C C . GLU A 1 123 ? -9.345 5.400 10.746 1.00 77.06 123 GLU A C 1
ATOM 977 O O . GLU A 1 123 ? -9.314 6.426 10.060 1.00 77.06 123 GLU A O 1
ATOM 982 N N . SER A 1 124 ? -8.346 4.515 10.723 1.00 83.06 124 SER A N 1
ATOM 983 C CA . SER A 1 124 ? -7.144 4.661 9.903 1.00 83.06 124 SER A CA 1
ATOM 984 C C . SER A 1 124 ? -7.160 3.676 8.746 1.00 83.06 124 SER A C 1
ATOM 986 O O . SER A 1 124 ? -7.505 2.509 8.903 1.00 83.06 124 SER A O 1
ATOM 988 N N . SER A 1 125 ? -6.751 4.129 7.567 1.00 88.38 125 SER A N 1
ATOM 989 C CA . SER A 1 125 ? -6.578 3.258 6.408 1.00 88.38 125 SER A CA 1
ATOM 990 C C . SER A 1 125 ? -5.337 3.637 5.621 1.00 88.38 125 SER A C 1
ATOM 992 O O . SER A 1 125 ? -4.865 4.774 5.668 1.00 88.38 125 SER A O 1
ATOM 994 N N . LEU A 1 126 ? -4.797 2.672 4.891 1.00 90.44 126 LEU A N 1
ATOM 995 C CA . LEU A 1 126 ? -3.623 2.860 4.060 1.00 90.44 126 LEU A CA 1
ATOM 996 C C . LEU A 1 126 ? -3.770 2.122 2.739 1.00 90.44 126 LEU A C 1
ATOM 998 O O . LEU A 1 126 ? -4.479 1.122 2.636 1.00 90.44 126 LEU A O 1
ATOM 1002 N N . VAL A 1 127 ? -3.066 2.616 1.732 1.00 91.69 127 VAL A N 1
ATOM 1003 C CA . VAL A 1 127 ? -2.843 1.903 0.480 1.00 91.69 127 VAL A CA 1
ATOM 1004 C C . VAL A 1 127 ? -1.390 2.075 0.061 1.00 91.69 127 VAL A C 1
ATOM 1006 O O . VAL A 1 127 ? -0.827 3.167 0.148 1.00 91.69 127 VAL A O 1
ATOM 1009 N N . LEU A 1 128 ? -0.785 0.977 -0.365 1.00 90.56 128 LEU A N 1
ATOM 1010 C CA . LEU A 1 128 ? 0.578 0.873 -0.847 1.00 90.56 128 LEU A CA 1
ATOM 1011 C C . LEU A 1 128 ? 0.546 0.460 -2.315 1.00 90.56 128 LEU A C 1
ATOM 1013 O O . LEU A 1 128 ? -0.133 -0.500 -2.695 1.00 90.56 128 LEU A O 1
ATOM 1017 N N . SER A 1 129 ? 1.313 1.175 -3.125 1.00 90.94 129 SER A N 1
ATOM 1018 C CA . SER A 1 129 ? 1.478 0.884 -4.542 1.00 90.94 129 SER A CA 1
ATOM 1019 C C . SER A 1 129 ? 2.943 0.917 -4.946 1.00 90.94 129 SER A C 1
ATOM 1021 O O . SER A 1 129 ? 3.702 1.741 -4.431 1.00 90.94 129 SER A O 1
ATOM 1023 N N . GLU A 1 130 ? 3.326 0.085 -5.908 1.00 87.81 130 GLU A N 1
ATOM 1024 C CA . GLU A 1 130 ? 4.639 0.179 -6.546 1.00 87.81 130 GLU A CA 1
ATOM 1025 C C . GLU A 1 130 ? 4.688 1.450 -7.401 1.00 87.81 130 GLU A C 1
ATOM 1027 O O . GLU A 1 130 ? 3.728 1.805 -8.096 1.00 87.81 130 GLU A O 1
ATOM 1032 N N . GLY A 1 131 ? 5.793 2.182 -7.292 1.00 73.94 131 GLY A N 1
ATOM 1033 C CA . GLY A 1 131 ? 6.083 3.320 -8.142 1.00 73.94 131 GLY A CA 1
ATOM 1034 C C . GLY A 1 131 ? 6.371 2.855 -9.560 1.00 73.94 131 GLY A C 1
ATOM 1035 O O . GLY A 1 131 ? 7.036 1.848 -9.779 1.00 73.94 131 GLY A O 1
ATOM 1036 N N . VAL A 1 132 ? 5.884 3.606 -10.539 1.00 69.31 132 VAL A N 1
ATOM 1037 C CA . VAL A 1 132 ? 6.174 3.307 -11.938 1.00 69.31 132 VAL A CA 1
ATOM 1038 C C . VAL A 1 132 ? 7.592 3.808 -12.239 1.00 69.31 132 VAL A C 1
ATOM 1040 O O . VAL A 1 132 ? 7.873 4.998 -12.107 1.00 69.31 132 VAL A O 1
ATOM 1043 N N . SER A 1 133 ? 8.496 2.895 -12.586 1.00 56.66 133 SER A N 1
ATOM 1044 C CA . SER A 1 133 ? 9.941 3.138 -12.729 1.00 56.66 133 SER A CA 1
ATOM 1045 C C . SER A 1 133 ? 10.349 3.831 -14.037 1.00 56.66 133 SER A C 1
ATOM 1047 O O . SER A 1 133 ? 11.466 4.329 -14.136 1.00 56.66 133 SER A O 1
ATOM 1049 N N . HIS A 1 134 ? 9.446 3.927 -15.018 1.00 55.72 134 HIS A N 1
ATOM 1050 C CA . HIS A 1 134 ? 9.715 4.510 -16.340 1.00 55.72 134 HIS A CA 1
ATOM 1051 C C . HIS A 1 134 ? 8.752 5.651 -16.687 1.00 55.72 134 HIS A C 1
ATOM 1053 O O . HIS A 1 134 ? 8.170 5.674 -17.769 1.00 55.72 134 HIS A O 1
ATOM 1059 N N . VAL A 1 135 ? 8.535 6.588 -15.761 1.00 59.78 135 VAL A N 1
ATOM 1060 C CA . VAL A 1 135 ? 7.692 7.765 -16.028 1.00 59.78 135 VAL A CA 1
ATOM 1061 C C . VAL A 1 135 ? 8.400 9.030 -15.587 1.00 59.78 135 VAL A C 1
ATOM 1063 O O . VAL A 1 135 ? 8.773 9.175 -14.425 1.00 59.78 135 VAL A O 1
ATOM 1066 N N . MET A 1 136 ? 8.547 9.952 -16.531 1.00 51.53 136 MET A N 1
ATOM 1067 C CA . MET A 1 136 ? 8.941 11.3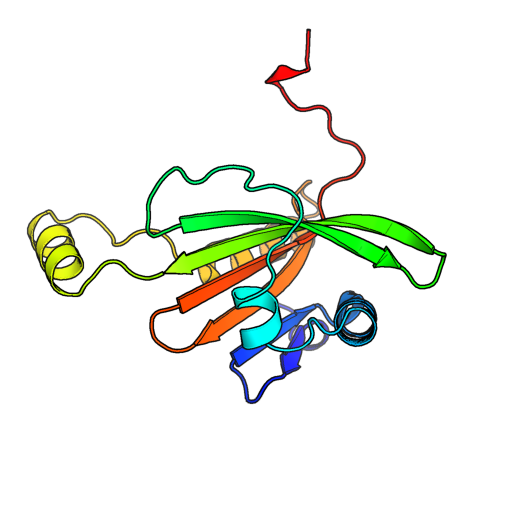30 -16.273 1.00 51.53 136 MET A CA 1
ATOM 1068 C C . MET A 1 136 ? 7.731 12.072 -15.707 1.00 51.53 136 MET A C 1
ATOM 1070 O O . MET A 1 136 ? 6.616 11.934 -16.224 1.00 51.53 136 MET A O 1
ATOM 1074 N N . ARG A 1 137 ? 7.904 12.845 -14.630 1.00 57.84 137 ARG A N 1
ATOM 1075 C CA . ARG A 1 137 ? 6.802 13.699 -14.172 1.00 57.84 137 ARG A CA 1
ATOM 1076 C C . ARG A 1 137 ? 6.556 14.778 -15.215 1.00 57.84 137 ARG A C 1
ATOM 1078 O O . ARG A 1 137 ? 7.493 15.322 -15.773 1.00 57.84 137 ARG A O 1
ATOM 1085 N N . LEU A 1 138 ? 5.299 15.173 -15.400 1.00 56.41 138 LEU A N 1
ATOM 1086 C CA . LEU A 1 138 ? 4.959 16.269 -16.315 1.00 56.41 138 LEU A CA 1
ATOM 1087 C C . LEU A 1 138 ? 5.670 17.587 -15.949 1.00 56.41 138 LEU A C 1
ATOM 1089 O O . LEU A 1 138 ? 5.983 18.378 -16.819 1.00 56.41 138 LEU A O 1
ATOM 1093 N N . SER A 1 139 ? 5.967 17.812 -14.666 1.00 63.22 139 SER A N 1
ATOM 1094 C CA . SER A 1 139 ? 6.763 18.961 -14.204 1.00 63.22 139 SER A CA 1
ATOM 1095 C C . SER A 1 139 ? 8.244 18.896 -14.592 1.00 63.22 139 SER A C 1
ATOM 1097 O O . SER A 1 139 ? 8.952 19.884 -14.453 1.00 63.22 139 SER A O 1
ATOM 1099 N N . GLU A 1 140 ? 8.717 17.715 -14.979 1.00 63.31 140 GLU A N 1
ATOM 1100 C CA . GLU A 1 140 ? 10.069 17.441 -15.476 1.00 63.31 140 GLU A CA 1
ATOM 1101 C C . GLU A 1 140 ? 10.077 17.333 -17.011 1.00 63.31 140 GLU A C 1
ATOM 1103 O O . GLU A 1 140 ? 11.141 17.191 -17.608 1.00 63.31 140 GLU A O 1
ATOM 1108 N N . TRP A 1 141 ? 8.900 17.401 -17.648 1.00 58.66 141 TRP A N 1
ATOM 1109 C CA . TRP A 1 141 ? 8.754 17.462 -19.095 1.00 58.66 141 TRP A CA 1
ATOM 1110 C C . TRP A 1 141 ? 8.950 18.918 -19.521 1.00 58.66 141 TRP A C 1
ATOM 1112 O O . TRP A 1 141 ? 8.088 19.761 -19.269 1.00 58.66 141 TRP A O 1
ATOM 1122 N N . ALA A 1 142 ? 10.145 19.199 -20.043 1.00 55.34 142 ALA A N 1
ATOM 1123 C CA . ALA A 1 142 ? 10.573 20.512 -20.518 1.00 55.34 142 ALA A CA 1
ATOM 1124 C C . ALA A 1 142 ? 9.796 20.966 -21.761 1.00 55.34 142 ALA A C 1
ATOM 1126 O O . ALA A 1 142 ? 9.565 20.113 -22.651 1.00 55.34 142 ALA A O 1
#

Mean predicted aligned error: 9.01 Å

Radius of gyration: 15.99 Å; Cα contacts (8 Å, |Δi|>4): 227; chains: 1; bounding box: 44×36×35 Å

pLDDT: mean 77.39, std 13.28, range [45.75, 93.44]

Foldseek 3Di:
DPCVQWDQDQVNFKIFRNVCCVQCVVVVNNHPVCLVPPPADDFPDPPDVFKTKHWHFTADPVRDTFIKIKIKGAFDPPVVVVVCVVVVHDGDDAQVVVLVVLVVCVVVVHDDWHWGMWGDDVRMIMTMTTDDPPDDPPVNVD